Protein AF-A0A6A6I3Q8-F1 (afdb_monomer)

Secondary structure (DSSP, 8-state):
--TTS-------------HHHHGGG--HHHHHHHHHHHHHHHHHHHHSPPSS--BS-TTS--EEE-SSSS-EEE--BSSHHHHIIIIISSSSTTS-HHHHHHTT-

Foldseek 3Di:
DPPVPDDDDDDDDDDDDDCVVCVVVDDPVRVVVVVVVVVVVVVVVVPDDDDPLWAADPVLAWHWDDPDPDIDTDDRDNDPVCCCLPPVQCVPVPRDPVVSVVVVD

Sequence (105 aa):
MGPDGEVFIRMDFVQGEILASVWPSMTAEEKDSICRQLREILTKMRSVPWETGLIGSCSGGPARDCRQYTDYSDGPYKDEATFNSLFYFDLVKTTPVPLCTALFN

Structure (mmCIF, N/CA/C/O backbone):
data_AF-A0A6A6I3Q8-F1
#
_entry.id   AF-A0A6A6I3Q8-F1
#
loop_
_atom_site.group_PDB
_atom_site.id
_atom_site.type_symbol
_atom_site.label_atom_id
_atom_site.label_alt_id
_atom_site.label_comp_id
_atom_site.label_asym_id
_atom_site.label_entity_id
_atom_site.label_seq_id
_atom_site.pdbx_PDB_ins_code
_atom_site.Cartn_x
_atom_site.Cartn_y
_atom_site.Cartn_z
_atom_site.occupancy
_atom_site.B_iso_or_equiv
_atom_site.auth_seq_id
_atom_site.auth_comp_id
_atom_site.auth_asym_id
_atom_site.auth_atom_id
_atom_site.pdbx_PDB_model_num
ATOM 1 N N . MET A 1 1 ? -3.738 -24.088 -10.390 1.00 52.59 1 MET A N 1
ATOM 2 C CA . MET A 1 1 ? -4.690 -23.926 -11.504 1.00 52.59 1 MET A CA 1
ATOM 3 C C . MET A 1 1 ? -5.930 -24.704 -11.117 1.00 52.59 1 MET A C 1
ATOM 5 O O . MET A 1 1 ? -5.781 -25.874 -10.772 1.00 52.59 1 MET A O 1
ATOM 9 N N . GLY A 1 2 ? -7.091 -24.054 -11.022 1.00 59.78 2 GLY A N 1
ATOM 10 C CA . GLY A 1 2 ? -8.344 -24.771 -10.789 1.00 59.78 2 GLY A CA 1
ATOM 11 C C . GLY A 1 2 ? -8.675 -25.712 -11.954 1.00 59.78 2 GLY A C 1
ATOM 12 O O . GLY A 1 2 ? -8.060 -25.584 -13.016 1.00 59.78 2 GLY A O 1
ATOM 13 N N . PRO A 1 3 ? -9.628 -26.641 -11.774 1.00 68.31 3 PRO A N 1
ATOM 14 C CA . PRO A 1 3 ? -10.068 -27.554 -12.833 1.00 68.31 3 PRO A CA 1
ATOM 15 C C . PRO A 1 3 ? -10.494 -26.835 -14.129 1.00 68.31 3 PRO A C 1
ATOM 17 O O . PRO A 1 3 ? -10.337 -27.412 -15.199 1.00 68.31 3 PRO A O 1
ATOM 20 N N . ASP A 1 4 ? -10.897 -25.562 -14.046 1.00 76.69 4 ASP A N 1
ATOM 21 C CA . ASP A 1 4 ? -11.368 -24.752 -15.181 1.00 76.69 4 ASP A CA 1
ATOM 22 C C . ASP A 1 4 ? -10.372 -23.667 -15.647 1.00 76.69 4 ASP A C 1
ATOM 24 O O . ASP A 1 4 ? -10.726 -22.751 -16.384 1.00 76.69 4 ASP A O 1
ATOM 28 N N . GLY A 1 5 ? -9.108 -23.725 -15.211 1.00 83.50 5 GLY A N 1
ATOM 29 C CA . GLY A 1 5 ? -8.101 -22.714 -15.572 1.00 83.50 5 GLY A CA 1
ATOM 30 C C . GLY A 1 5 ? -8.144 -21.431 -14.732 1.00 83.50 5 GLY A C 1
ATOM 31 O O . GLY A 1 5 ? -7.340 -20.527 -14.951 1.00 83.50 5 GLY A O 1
ATOM 32 N N . GLU A 1 6 ? -9.025 -21.358 -13.734 1.00 82.88 6 GLU A N 1
ATOM 33 C CA . GLU A 1 6 ? -9.158 -20.197 -12.853 1.00 82.88 6 GLU A CA 1
ATOM 34 C C . GLU A 1 6 ? -7.986 -20.062 -11.862 1.00 82.88 6 GLU A C 1
ATOM 36 O O . GLU A 1 6 ? -7.430 -21.049 -11.349 1.00 82.88 6 GLU A O 1
ATOM 41 N N . VAL A 1 7 ? -7.621 -18.807 -11.580 1.00 84.31 7 VAL A N 1
ATOM 42 C CA . VAL A 1 7 ? -6.632 -18.415 -10.569 1.00 84.31 7 VAL A CA 1
ATOM 43 C C . VAL A 1 7 ? -7.388 -17.892 -9.353 1.00 84.31 7 VAL A C 1
ATOM 45 O O . VAL A 1 7 ? -8.074 -16.879 -9.435 1.00 84.31 7 VAL A O 1
ATOM 48 N N . PHE A 1 8 ? -7.252 -18.572 -8.219 1.00 86.94 8 PHE A N 1
ATOM 49 C CA . PHE A 1 8 ? -7.876 -18.179 -6.959 1.00 86.94 8 PHE A CA 1
ATOM 50 C C . PHE A 1 8 ? -6.837 -18.131 -5.841 1.00 86.94 8 PHE A C 1
ATOM 52 O O . PHE A 1 8 ? -5.858 -18.880 -5.844 1.00 86.94 8 PHE A O 1
ATOM 59 N N . ILE A 1 9 ? -7.082 -17.268 -4.858 1.00 89.00 9 ILE A N 1
ATOM 60 C CA . ILE A 1 9 ? -6.341 -17.237 -3.600 1.00 89.00 9 ILE A CA 1
ATOM 61 C C . ILE A 1 9 ? -7.278 -17.787 -2.527 1.00 89.00 9 ILE A C 1
ATOM 63 O O . ILE A 1 9 ? -8.343 -17.225 -2.280 1.00 89.00 9 ILE A O 1
ATOM 67 N N . ARG A 1 10 ? -6.898 -18.905 -1.903 1.00 93.31 10 ARG A N 1
ATOM 68 C CA . ARG A 1 10 ? -7.623 -19.488 -0.769 1.00 93.31 10 ARG A CA 1
ATOM 69 C C . ARG A 1 10 ? -6.892 -19.127 0.514 1.00 93.31 10 ARG A C 1
ATOM 71 O O . ARG A 1 10 ? -5.701 -19.394 0.632 1.00 93.31 10 ARG A O 1
ATOM 78 N N . MET A 1 11 ? -7.612 -18.544 1.462 1.00 94.56 11 MET A N 1
ATOM 79 C CA . MET A 1 11 ? -7.082 -18.141 2.762 1.00 94.56 11 MET A CA 1
ATOM 80 C C . MET A 1 11 ? -8.103 -18.496 3.837 1.00 94.56 11 MET A C 1
ATOM 82 O O . MET A 1 11 ? -9.303 -18.549 3.554 1.00 94.56 11 MET A O 1
ATOM 86 N N . ASP A 1 12 ? -7.631 -18.733 5.055 1.00 97.06 12 ASP A N 1
ATOM 87 C CA . ASP A 1 12 ? -8.520 -18.895 6.199 1.00 97.06 12 ASP A CA 1
ATOM 88 C C . ASP A 1 12 ? -9.156 -17.553 6.569 1.00 97.06 12 ASP A C 1
ATOM 90 O O . ASP A 1 12 ? -8.549 -16.487 6.426 1.00 97.06 12 ASP A O 1
ATOM 94 N N . PHE A 1 13 ? -10.397 -17.605 7.048 1.00 94.62 13 PHE A N 1
ATOM 95 C CA . PHE A 1 13 ? -11.098 -16.408 7.486 1.00 94.62 13 PHE A CA 1
ATOM 96 C C . PHE A 1 13 ? -10.497 -15.885 8.794 1.00 94.62 13 PHE A C 1
ATOM 98 O O . PHE A 1 13 ? -10.518 -16.572 9.818 1.00 94.62 13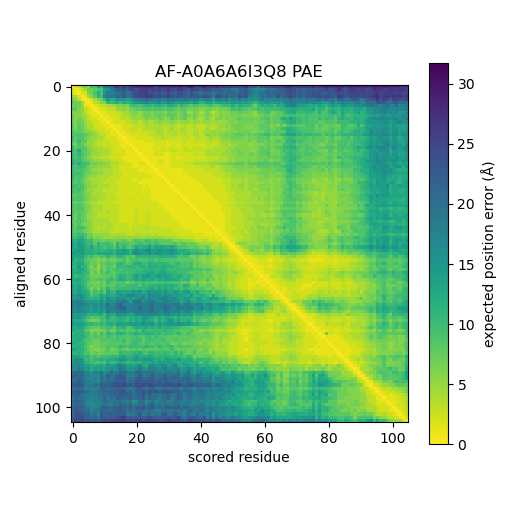 PHE A O 1
ATOM 105 N N . VAL A 1 14 ? -9.996 -14.650 8.769 1.00 94.69 14 VAL A N 1
ATOM 106 C CA . VAL A 1 14 ? -9.504 -13.959 9.965 1.00 94.69 14 VAL A CA 1
ATOM 107 C C . VAL A 1 14 ? -10.672 -13.229 10.621 1.00 94.69 14 VAL A C 1
ATOM 109 O O . VAL A 1 14 ? -11.214 -12.280 10.060 1.00 94.69 14 VAL A O 1
ATOM 112 N N . GLN A 1 15 ? -11.063 -13.687 11.810 1.00 96.88 15 GLN A N 1
ATOM 113 C CA . GLN A 1 15 ? -12.131 -13.074 12.604 1.00 96.88 15 GLN A CA 1
ATOM 114 C C . GLN A 1 15 ? -11.738 -11.667 13.070 1.00 96.88 15 GLN A C 1
ATOM 116 O O . GLN A 1 15 ? -10.628 -11.464 13.563 1.00 96.88 15 GLN A O 1
ATOM 121 N N . GLY A 1 16 ? -12.664 -10.712 12.968 1.00 94.62 16 GLY A N 1
ATOM 122 C CA . GLY A 1 16 ? -12.468 -9.348 13.452 1.00 94.62 16 GLY A CA 1
ATOM 123 C C . GLY A 1 16 ? -13.453 -8.348 12.854 1.00 94.62 16 GLY A C 1
ATOM 124 O O . GLY A 1 16 ? -14.256 -8.682 11.983 1.00 94.62 16 GLY A O 1
ATOM 125 N N . GLU A 1 17 ? -13.368 -7.108 13.326 1.00 95.62 17 GLU A N 1
ATOM 126 C CA . GLU A 1 17 ? -14.115 -5.973 12.785 1.00 95.62 17 GLU A CA 1
ATOM 127 C C . GLU A 1 17 ? -13.229 -5.141 11.855 1.00 95.62 17 GLU A C 1
ATOM 129 O O . GLU A 1 17 ? -12.014 -5.029 12.041 1.00 95.62 17 GLU A O 1
ATOM 134 N N . ILE A 1 18 ? -13.840 -4.539 10.836 1.00 95.56 18 ILE A N 1
ATOM 135 C CA . ILE A 1 18 ? -13.121 -3.681 9.895 1.00 95.56 18 ILE A CA 1
ATOM 136 C C . ILE A 1 18 ? -12.688 -2.417 10.637 1.00 95.56 18 ILE A C 1
ATOM 138 O O . ILE A 1 18 ? -13.516 -1.717 11.209 1.00 95.56 18 ILE A O 1
ATOM 142 N N . LEU A 1 19 ? -11.403 -2.062 10.573 1.00 96.31 19 LEU A N 1
ATOM 143 C CA . LEU A 1 19 ? -10.889 -0.901 11.307 1.00 96.31 19 LEU A CA 1
ATOM 144 C C . LEU A 1 19 ? -11.689 0.381 11.019 1.00 96.31 19 LEU A C 1
ATOM 146 O O . LEU A 1 19 ? -11.988 1.133 11.936 1.00 96.31 19 LEU A O 1
ATOM 150 N N . ALA A 1 20 ? -12.102 0.598 9.767 1.00 96.75 20 ALA A N 1
ATOM 151 C CA . ALA A 1 20 ? -12.899 1.759 9.374 1.00 96.75 20 ALA A CA 1
ATOM 152 C C . ALA A 1 20 ? -14.267 1.853 10.079 1.00 96.75 20 ALA A C 1
ATOM 154 O O . ALA A 1 20 ? -14.747 2.967 10.284 1.00 96.75 20 ALA A O 1
ATOM 155 N N . SER A 1 21 ? -14.892 0.729 10.460 1.00 96.94 21 SER A N 1
ATOM 156 C CA . SER A 1 21 ? -16.181 0.753 11.164 1.00 96.94 21 SER A CA 1
ATOM 157 C C . SER A 1 21 ? -16.028 1.120 12.638 1.00 96.94 21 SER A C 1
ATOM 159 O O . SER A 1 21 ? -16.875 1.827 13.174 1.00 96.94 21 SER A O 1
ATOM 161 N N . VAL A 1 22 ? -14.941 0.685 13.279 1.00 96.62 22 VAL A N 1
ATOM 162 C CA . VAL A 1 22 ? -14.696 0.901 14.717 1.00 96.62 22 VAL A CA 1
ATOM 163 C C . VAL A 1 22 ? -13.857 2.150 1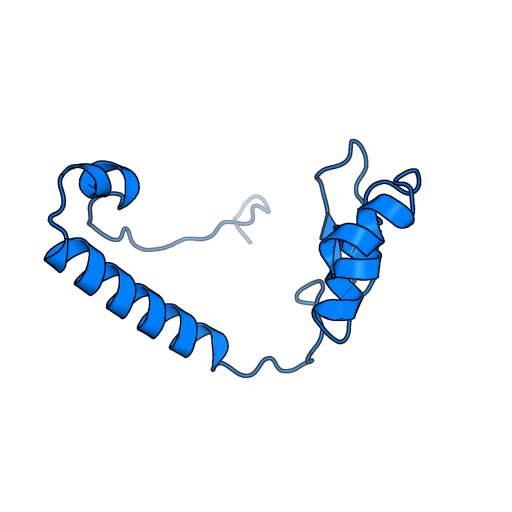5.017 1.00 96.62 22 VAL A C 1
ATOM 165 O O . VAL A 1 22 ? -13.917 2.688 16.120 1.00 96.62 22 VAL A O 1
ATOM 168 N N . TRP A 1 23 ? -13.104 2.668 14.041 1.00 97.31 23 TRP A N 1
ATOM 169 C CA . TRP A 1 23 ? -12.236 3.841 14.205 1.00 97.31 23 TRP A CA 1
ATOM 170 C C . TRP A 1 23 ? -12.948 5.094 14.748 1.00 97.31 23 TRP A C 1
ATOM 172 O O . TRP A 1 23 ? -12.371 5.771 15.604 1.00 97.31 23 TRP A O 1
ATOM 182 N N . PRO A 1 24 ? -14.180 5.450 14.316 1.00 98.00 24 PRO A N 1
ATOM 183 C CA . PRO A 1 24 ? -14.860 6.640 14.829 1.00 98.00 24 PRO A CA 1
ATOM 184 C C . PRO A 1 24 ? -15.173 6.567 16.328 1.00 98.00 24 PRO A C 1
ATOM 186 O O . PRO A 1 24 ? -15.132 7.599 16.993 1.00 98.00 24 PRO A O 1
ATOM 189 N N . SER A 1 25 ? -15.446 5.370 16.857 1.00 97.38 25 SER A N 1
ATOM 190 C CA . SER A 1 25 ? -15.788 5.146 18.268 1.00 97.38 25 SER A CA 1
ATOM 191 C C . SER A 1 25 ? -14.582 4.930 19.185 1.00 97.38 25 SER A C 1
ATOM 193 O O . SER A 1 25 ? -14.752 4.947 20.399 1.00 97.38 25 SER A O 1
ATOM 195 N N . MET A 1 26 ? -13.383 4.732 18.630 1.00 97.69 26 MET A N 1
ATOM 196 C CA . MET A 1 26 ? -12.166 4.497 19.412 1.00 97.69 26 MET A CA 1
ATOM 197 C C . MET A 1 26 ? -11.667 5.757 20.128 1.00 97.69 26 MET A C 1
ATOM 199 O O . MET A 1 26 ? -11.694 6.865 19.565 1.00 97.69 26 MET A O 1
ATOM 203 N N . THR A 1 27 ? -11.122 5.568 21.331 1.00 98.44 27 THR A N 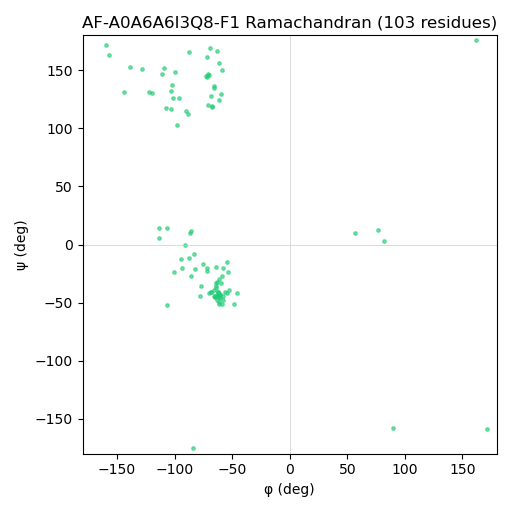1
ATOM 204 C CA . THR A 1 27 ? -10.436 6.625 22.086 1.00 98.44 27 THR A CA 1
ATOM 205 C C . THR A 1 27 ? -9.113 7.019 21.424 1.00 98.44 27 THR A C 1
ATOM 207 O O . THR A 1 27 ? -8.631 6.373 20.488 1.00 98.44 27 THR A O 1
ATOM 210 N N . ALA A 1 28 ? -8.510 8.113 21.892 1.00 98.19 28 ALA A N 1
ATOM 211 C CA . ALA A 1 28 ? -7.200 8.538 21.406 1.00 98.19 28 ALA A CA 1
ATOM 212 C C . ALA A 1 28 ? -6.120 7.485 21.710 1.00 98.19 28 ALA A C 1
ATOM 214 O O . ALA A 1 28 ? -5.320 7.151 20.842 1.00 98.19 28 ALA A O 1
ATOM 215 N N . GLU A 1 29 ? -6.153 6.898 22.905 1.00 98.38 29 GLU A N 1
ATOM 216 C CA . GLU A 1 29 ? -5.198 5.887 23.362 1.00 98.38 29 GLU A CA 1
ATOM 217 C C . GLU A 1 29 ? -5.312 4.590 22.548 1.00 98.38 29 GLU A C 1
ATOM 219 O O . GLU A 1 29 ? -4.304 3.972 22.195 1.00 98.38 29 GLU A O 1
ATOM 224 N N . GLU A 1 30 ? -6.537 4.183 22.206 1.00 98.00 30 GLU A N 1
ATOM 225 C CA . GLU A 1 30 ? -6.784 3.029 21.338 1.00 98.00 30 GLU A CA 1
ATOM 226 C C . GLU A 1 30 ? -6.249 3.273 19.925 1.00 98.00 30 GLU A C 1
ATOM 228 O O . GLU A 1 30 ? -5.552 2.420 19.369 1.00 98.00 30 GLU A O 1
ATOM 233 N N . LYS A 1 31 ? -6.502 4.462 19.363 1.00 98.31 31 LYS A N 1
ATOM 234 C CA . LYS A 1 31 ? -5.966 4.862 18.053 1.00 98.31 31 LYS A CA 1
ATOM 235 C C . LYS A 1 31 ? -4.443 4.877 18.051 1.00 98.31 31 LYS A C 1
ATOM 237 O O . LYS A 1 31 ? -3.841 4.336 17.125 1.00 98.31 31 LYS A O 1
ATOM 242 N N . ASP A 1 32 ? -3.816 5.414 19.093 1.00 98.44 32 ASP A N 1
ATOM 243 C CA . ASP A 1 32 ? -2.358 5.420 19.238 1.00 98.44 32 ASP A CA 1
ATOM 244 C C . ASP A 1 32 ? -1.787 3.999 19.311 1.00 98.44 32 ASP A C 1
ATOM 246 O O . ASP A 1 32 ? -0.783 3.685 18.660 1.00 98.44 32 ASP A O 1
ATOM 250 N N . SER A 1 33 ? -2.457 3.101 20.038 1.00 98.19 33 SER A N 1
ATOM 251 C CA . SER A 1 33 ? -2.089 1.684 20.089 1.00 98.19 33 SER A CA 1
ATOM 252 C C . SER A 1 33 ? -2.167 1.020 18.710 1.00 98.19 33 SER A C 1
ATOM 254 O O . SER A 1 33 ? -1.227 0.324 18.310 1.00 98.19 33 SER A O 1
ATOM 256 N N . ILE A 1 34 ? -3.239 1.262 17.947 1.00 97.50 34 ILE A N 1
ATOM 257 C CA . ILE A 1 34 ? -3.383 0.751 16.576 1.00 97.50 34 ILE A CA 1
ATOM 258 C C . ILE A 1 34 ? -2.303 1.333 15.659 1.00 97.50 34 ILE A C 1
ATOM 260 O O . ILE A 1 34 ? -1.660 0.585 14.923 1.00 97.50 34 ILE A O 1
ATOM 264 N N . CYS A 1 35 ? -2.034 2.637 15.734 1.00 98.06 35 CYS A N 1
ATOM 265 C CA . CYS A 1 35 ? -0.969 3.285 14.969 1.00 98.06 35 CYS A CA 1
ATOM 266 C C . CYS A 1 35 ? 0.400 2.638 15.229 1.00 98.06 35 CYS A C 1
ATOM 268 O O . CYS A 1 35 ? 1.171 2.415 14.290 1.00 98.06 35 CYS A O 1
ATOM 270 N N . ARG A 1 36 ? 0.702 2.286 16.486 1.00 98.44 36 ARG A N 1
ATOM 271 C CA . ARG A 1 36 ? 1.934 1.565 16.837 1.00 98.44 36 ARG A CA 1
ATOM 272 C C . ARG A 1 36 ? 1.971 0.166 16.219 1.00 98.44 36 ARG A C 1
ATOM 274 O O . ARG A 1 36 ? 2.985 -0.198 15.628 1.00 98.44 36 ARG A O 1
ATOM 281 N N . GLN A 1 37 ? 0.879 -0.590 16.296 1.00 98.00 37 GLN A N 1
ATOM 282 C CA . GLN A 1 37 ? 0.795 -1.929 15.698 1.00 98.00 37 GLN A CA 1
ATOM 283 C C . GLN A 1 37 ? 0.954 -1.888 14.173 1.00 98.00 37 GLN A C 1
ATOM 285 O O . GLN A 1 37 ? 1.733 -2.655 13.609 1.00 98.00 37 GLN A O 1
ATOM 290 N N . LEU A 1 38 ? 0.284 -0.948 13.500 1.00 97.69 38 LEU A N 1
ATOM 291 C CA . LEU A 1 38 ? 0.419 -0.743 12.056 1.00 97.69 38 LEU A CA 1
ATOM 292 C C . LEU A 1 38 ? 1.858 -0.397 11.675 1.00 97.69 38 LEU A C 1
ATOM 294 O O . LEU A 1 38 ? 2.391 -0.953 10.716 1.00 97.69 38 LEU A O 1
ATOM 298 N N . ARG A 1 39 ? 2.520 0.469 12.451 1.00 98.00 39 ARG A N 1
ATOM 299 C CA . ARG A 1 39 ? 3.942 0.772 12.256 1.00 98.00 39 ARG A CA 1
ATOM 300 C C . ARG A 1 39 ? 4.796 -0.488 12.357 1.00 98.00 39 ARG A C 1
ATOM 302 O O . ARG A 1 39 ? 5.640 -0.706 11.497 1.00 98.00 39 ARG A O 1
ATOM 309 N N . GLU A 1 40 ? 4.594 -1.308 13.383 1.00 98.31 40 GLU A N 1
ATOM 310 C CA . GLU A 1 40 ? 5.354 -2.548 13.568 1.00 98.31 40 GLU A CA 1
ATOM 311 C C . GLU A 1 40 ? 5.155 -3.526 12.401 1.00 98.31 40 GLU A C 1
ATOM 313 O O . GLU A 1 40 ? 6.132 -4.089 11.906 1.00 98.31 40 GLU A O 1
ATOM 318 N N . ILE A 1 41 ? 3.917 -3.693 11.926 1.00 97.25 41 ILE A N 1
ATOM 319 C CA . ILE A 1 41 ? 3.596 -4.537 10.767 1.00 97.25 41 ILE A CA 1
ATOM 320 C C . ILE A 1 41 ? 4.297 -4.012 9.513 1.00 97.25 41 ILE A C 1
ATOM 322 O O . ILE A 1 41 ? 5.010 -4.766 8.853 1.00 97.25 41 ILE A O 1
ATOM 326 N N . LEU A 1 42 ? 4.156 -2.720 9.208 1.00 96.81 42 LEU A N 1
ATOM 327 C CA . LEU A 1 42 ? 4.765 -2.112 8.024 1.00 96.81 42 LEU A CA 1
ATOM 328 C C . LEU A 1 42 ? 6.293 -2.180 8.064 1.00 96.81 42 LEU A C 1
ATOM 330 O O . LEU A 1 42 ? 6.913 -2.486 7.049 1.00 96.81 42 LEU A O 1
ATOM 334 N N . THR A 1 43 ? 6.9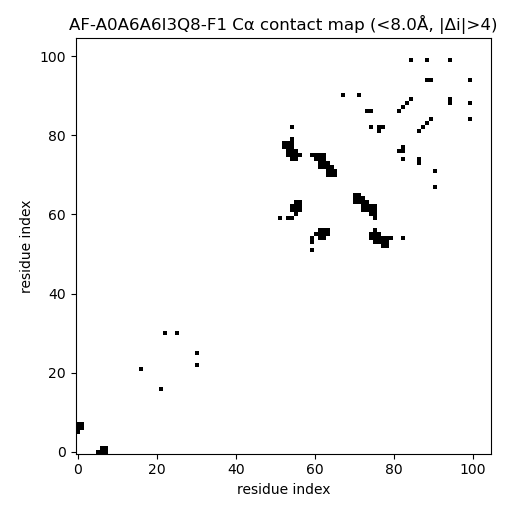07 -1.945 9.226 1.00 96.88 43 THR A N 1
ATOM 335 C CA . THR A 1 43 ? 8.358 -2.093 9.407 1.00 96.88 43 THR A CA 1
ATOM 336 C C . THR A 1 43 ? 8.800 -3.525 9.126 1.00 96.88 43 THR A C 1
ATOM 338 O O . THR A 1 43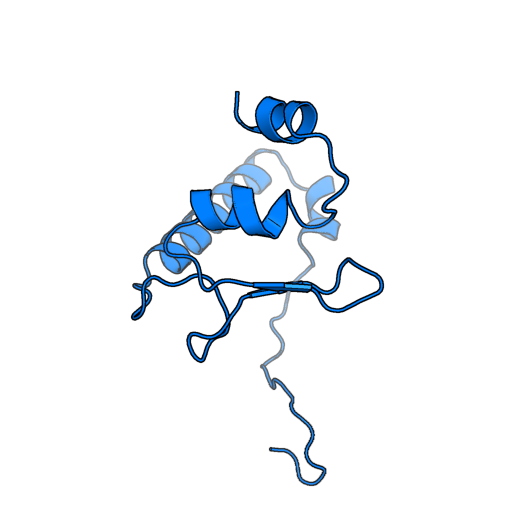 ? 9.759 -3.727 8.385 1.00 96.88 43 THR A O 1
ATOM 341 N N . LYS A 1 44 ? 8.087 -4.528 9.659 1.00 97.00 44 LYS A N 1
ATOM 342 C CA . LYS A 1 44 ? 8.392 -5.941 9.390 1.00 97.00 44 LYS A CA 1
ATOM 343 C C . LYS A 1 44 ? 8.249 -6.267 7.907 1.00 97.00 44 LYS A C 1
ATOM 345 O O . LYS A 1 44 ? 9.182 -6.809 7.326 1.00 97.00 44 LYS A O 1
ATOM 350 N N . MET A 1 45 ? 7.139 -5.884 7.277 1.00 94.19 45 MET A N 1
ATOM 351 C CA . MET A 1 45 ? 6.915 -6.122 5.847 1.00 94.19 45 MET A CA 1
ATOM 352 C C . MET A 1 45 ? 8.010 -5.492 4.977 1.00 94.19 45 MET A C 1
ATOM 354 O O . MET A 1 45 ? 8.532 -6.151 4.087 1.00 94.19 45 MET A O 1
ATOM 358 N N . ARG A 1 46 ? 8.405 -4.245 5.265 1.00 90.19 46 ARG A N 1
ATOM 359 C CA . ARG A 1 46 ? 9.453 -3.522 4.522 1.00 90.19 46 ARG A CA 1
ATOM 360 C C . ARG A 1 46 ? 10.866 -4.044 4.779 1.00 90.19 46 ARG A C 1
ATOM 362 O O . ARG A 1 46 ? 11.754 -3.778 3.981 1.00 90.19 46 ARG A O 1
ATOM 369 N N . SER A 1 47 ? 11.085 -4.752 5.886 1.00 92.19 47 SER A N 1
ATOM 370 C CA . SER A 1 47 ? 12.385 -5.357 6.200 1.00 92.19 47 SER A CA 1
ATOM 371 C C . SER A 1 47 ? 12.689 -6.607 5.374 1.00 92.19 47 SER A C 1
ATOM 373 O O . SER A 1 47 ? 13.843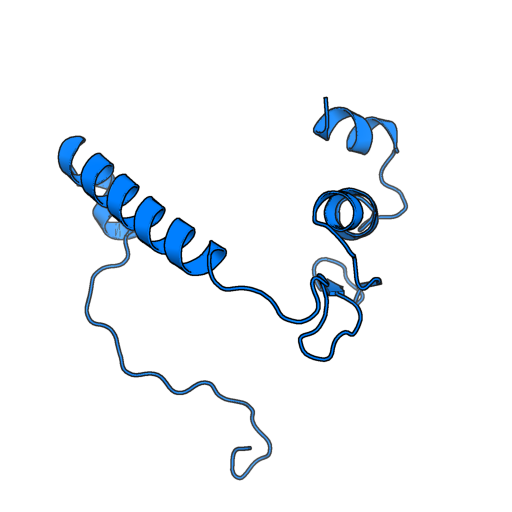 -7.028 5.324 1.00 92.19 47 SER A O 1
ATOM 375 N N . VAL A 1 48 ? 11.677 -7.206 4.736 1.00 90.12 48 VAL A N 1
ATOM 376 C CA . VAL A 1 48 ? 11.871 -8.389 3.896 1.00 90.12 48 VAL A CA 1
ATOM 377 C C . VAL A 1 48 ? 12.674 -7.982 2.656 1.00 90.12 48 VAL A C 1
ATOM 379 O O . VAL A 1 48 ? 12.211 -7.125 1.898 1.00 90.12 48 VAL A O 1
ATOM 382 N N . PRO A 1 49 ? 13.869 -8.561 2.432 1.00 82.88 49 PRO A N 1
ATOM 383 C CA . PRO A 1 49 ? 14.669 -8.236 1.266 1.00 82.88 49 PRO A CA 1
ATOM 384 C C . PRO A 1 49 ? 13.948 -8.711 0.008 1.00 82.88 49 PRO A C 1
ATOM 386 O O . PRO A 1 49 ? 13.446 -9.832 -0.060 1.00 82.88 49 PRO A O 1
ATOM 389 N N . TRP A 1 50 ? 13.922 -7.852 -0.999 1.00 80.44 50 TRP A N 1
ATOM 390 C CA . TRP A 1 50 ? 13.416 -8.197 -2.315 1.00 80.44 50 TRP A CA 1
ATOM 391 C C . TRP A 1 50 ? 14.595 -8.602 -3.211 1.00 80.44 50 TRP A C 1
ATOM 393 O O . TRP A 1 50 ? 15.548 -7.838 -3.364 1.00 80.44 50 TRP A O 1
ATOM 403 N N . GLU A 1 51 ? 14.532 -9.787 -3.824 1.00 79.38 51 GLU A N 1
ATOM 404 C CA . GLU A 1 51 ? 15.680 -10.404 -4.511 1.00 79.38 51 GLU A CA 1
ATOM 405 C C . GLU A 1 51 ? 16.186 -9.621 -5.732 1.00 79.38 51 GLU A C 1
ATOM 407 O O . GLU A 1 51 ? 17.393 -9.546 -5.949 1.00 79.38 51 GLU A O 1
ATOM 412 N N . THR A 1 52 ? 15.301 -9.012 -6.532 1.00 81.00 52 THR A N 1
ATOM 413 C CA . THR A 1 52 ? 15.712 -8.350 -7.791 1.00 81.00 52 THR A CA 1
ATOM 414 C C . THR A 1 52 ? 15.981 -6.847 -7.663 1.00 81.00 52 THR A C 1
ATOM 416 O O . THR A 1 52 ? 16.531 -6.242 -8.573 1.00 81.00 52 THR A O 1
ATOM 419 N N . GLY A 1 53 ? 15.590 -6.226 -6.553 1.00 83.00 53 GLY A N 1
ATOM 420 C CA . GLY A 1 53 ? 15.495 -4.775 -6.350 1.00 83.00 53 GLY A CA 1
ATOM 421 C C . GLY A 1 53 ? 14.608 -4.001 -7.339 1.00 83.00 53 GLY A C 1
ATOM 422 O O . GLY A 1 53 ? 14.685 -2.778 -7.357 1.00 83.00 53 GLY A O 1
ATOM 423 N N . LEU A 1 54 ? 13.816 -4.671 -8.184 1.00 89.88 54 LEU A N 1
ATOM 424 C CA . LEU A 1 54 ? 13.063 -4.027 -9.264 1.00 89.88 54 LEU A CA 1
ATOM 425 C C . LEU A 1 54 ? 11.581 -3.846 -8.926 1.00 89.88 54 LEU A C 1
ATOM 427 O O . LEU A 1 54 ? 10.923 -4.774 -8.460 1.00 89.88 54 LEU A O 1
ATOM 431 N N . ILE A 1 55 ? 11.040 -2.677 -9.258 1.00 91.12 55 ILE A N 1
ATOM 432 C CA . ILE A 1 55 ? 9.606 -2.381 -9.220 1.00 91.12 55 ILE A CA 1
ATOM 433 C C . ILE A 1 55 ? 9.008 -2.737 -10.585 1.00 91.12 55 ILE A C 1
ATOM 435 O O . ILE A 1 55 ? 9.347 -2.124 -11.600 1.00 91.12 55 ILE A O 1
ATOM 439 N N . GLY A 1 56 ? 8.126 -3.736 -10.613 1.00 90.19 56 GLY A N 1
ATOM 440 C CA . GLY A 1 56 ? 7.509 -4.255 -11.832 1.00 90.19 56 GLY A CA 1
ATOM 441 C C . GLY A 1 56 ? 6.713 -5.537 -11.579 1.00 90.19 56 GLY A C 1
ATOM 442 O O . GLY A 1 56 ? 6.310 -5.820 -10.451 1.00 90.19 56 GLY A O 1
ATOM 443 N N . SER A 1 57 ? 6.486 -6.324 -12.628 1.00 89.25 57 SER A N 1
ATOM 444 C CA . SER A 1 57 ? 5.891 -7.663 -12.520 1.00 89.25 57 SER A CA 1
ATOM 445 C C . SER A 1 57 ? 6.733 -8.582 -11.622 1.00 89.25 57 SER A C 1
ATOM 447 O O . SER A 1 57 ? 7.962 -8.508 -11.620 1.00 89.25 57 SER A O 1
ATOM 449 N N . CYS A 1 58 ? 6.088 -9.538 -10.942 1.00 83.25 58 CYS A N 1
ATOM 450 C CA . CYS A 1 58 ? 6.761 -10.582 -10.156 1.00 83.25 58 CYS A CA 1
ATOM 451 C C . CYS A 1 58 ? 7.738 -11.439 -10.982 1.00 83.25 58 CYS A C 1
ATOM 453 O O . CYS A 1 58 ? 8.629 -12.061 -10.418 1.00 83.25 58 CYS A O 1
ATOM 455 N N . SER A 1 59 ? 7.597 -11.466 -12.312 1.00 85.19 59 SER A N 1
ATOM 456 C CA . SER A 1 59 ? 8.537 -12.124 -13.229 1.00 85.19 59 SER A CA 1
ATOM 457 C C . SER A 1 59 ? 9.709 -11.227 -13.661 1.00 85.19 59 SER A C 1
ATOM 459 O O . SER A 1 59 ? 10.407 -11.562 -14.615 1.00 85.19 59 SER A O 1
ATOM 461 N N . GLY A 1 60 ? 9.885 -10.056 -13.038 1.00 85.88 60 GLY A N 1
ATOM 462 C CA . GLY A 1 60 ? 10.872 -9.043 -13.435 1.00 85.88 60 GLY A CA 1
ATOM 463 C C . GLY A 1 60 ? 10.481 -8.227 -14.674 1.00 85.88 60 GLY A C 1
ATOM 464 O O . GLY A 1 60 ? 11.325 -7.549 -15.250 1.00 85.88 60 GLY A O 1
ATOM 465 N N . GLY A 1 61 ? 9.222 -8.318 -15.111 1.00 89.81 61 GLY A N 1
ATOM 466 C CA . GLY A 1 61 ? 8.685 -7.562 -16.248 1.00 89.81 61 GLY A CA 1
ATOM 467 C C . GLY A 1 61 ? 8.221 -6.142 -15.883 1.00 89.81 61 GLY A C 1
ATOM 468 O O . GLY A 1 61 ? 8.364 -5.726 -14.732 1.00 89.81 61 GLY A O 1
ATOM 469 N N . PRO A 1 62 ? 7.628 -5.404 -16.836 1.00 92.19 62 PRO A N 1
ATOM 470 C CA . PRO A 1 62 ? 7.151 -4.041 -16.611 1.00 92.19 62 PRO A CA 1
ATOM 471 C C . PRO A 1 62 ? 6.064 -3.974 -15.530 1.00 92.19 62 PRO A C 1
ATOM 473 O O . PRO A 1 62 ? 5.362 -4.955 -15.259 1.00 92.19 62 PRO A O 1
ATOM 476 N N . ALA A 1 63 ? 5.918 -2.801 -14.918 1.00 90.56 63 ALA A N 1
ATOM 477 C CA . ALA A 1 63 ? 4.746 -2.472 -14.122 1.00 90.56 63 ALA A CA 1
ATOM 478 C C . ALA A 1 63 ? 3.538 -2.303 -15.055 1.00 90.56 63 ALA A C 1
ATOM 480 O O . ALA A 1 63 ? 3.687 -1.832 -16.181 1.00 90.56 63 ALA A O 1
ATOM 481 N N . ARG A 1 64 ? 2.342 -2.685 -14.595 1.00 88.94 64 ARG A N 1
ATOM 482 C CA . ARG A 1 64 ? 1.088 -2.548 -15.350 1.00 88.94 64 ARG A CA 1
ATOM 483 C C . ARG A 1 64 ? 0.121 -1.657 -14.584 1.00 88.94 64 ARG A C 1
ATOM 485 O O . ARG A 1 64 ? -0.130 -1.890 -13.405 1.00 88.94 64 ARG A O 1
ATOM 492 N N . ASP A 1 65 ? -0.438 -0.673 -15.273 1.00 85.94 65 ASP A N 1
ATOM 493 C CA . ASP A 1 65 ? -1.420 0.268 -14.754 1.00 85.94 65 ASP A CA 1
ATOM 494 C C . ASP A 1 65 ? -2.694 0.200 -15.602 1.00 85.94 65 ASP A C 1
ATOM 496 O O . ASP A 1 65 ? -2.645 0.224 -16.831 1.00 85.94 65 ASP A O 1
ATOM 500 N N . CYS A 1 66 ? -3.837 0.080 -14.930 1.00 84.75 66 CYS A N 1
ATOM 501 C CA . CYS A 1 66 ? -5.158 -0.068 -15.545 1.00 84.75 66 CYS A CA 1
ATOM 502 C C . CYS A 1 66 ? -6.061 1.152 -15.278 1.00 84.75 66 CYS A C 1
ATOM 504 O O . CYS A 1 66 ? -7.276 1.063 -15.431 1.00 84.75 66 CYS A O 1
ATOM 506 N N . ARG A 1 67 ? -5.502 2.281 -14.813 1.00 81.00 67 ARG A N 1
ATOM 507 C CA . ARG A 1 67 ? -6.258 3.517 -14.538 1.00 81.00 67 ARG A CA 1
ATOM 508 C C . ARG A 1 67 ? -6.714 4.231 -15.814 1.00 81.00 67 ARG A C 1
ATOM 510 O O . ARG A 1 67 ? -7.655 5.020 -15.758 1.00 81.00 67 ARG A O 1
ATOM 517 N N . GLN A 1 68 ? -6.050 3.994 -16.946 1.00 74.62 68 GLN A N 1
ATOM 518 C CA . GLN A 1 68 ? -6.463 4.516 -18.250 1.00 74.62 68 GLN A CA 1
ATOM 519 C C . GLN A 1 68 ? -7.463 3.595 -18.948 1.00 74.62 68 GLN A C 1
ATOM 521 O O . GLN A 1 68 ? -7.617 2.433 -18.592 1.00 74.62 68 GLN A O 1
ATOM 526 N N . TYR A 1 69 ? -8.123 4.120 -19.987 1.00 75.44 69 TYR A N 1
ATOM 527 C CA . TYR A 1 69 ? -8.978 3.311 -20.864 1.00 75.44 69 TYR A CA 1
ATOM 528 C C . TYR A 1 69 ? -8.201 2.168 -21.544 1.00 75.44 69 TYR A C 1
ATOM 530 O O . TYR A 1 69 ? -8.775 1.139 -21.886 1.00 75.44 69 TYR A O 1
ATOM 538 N N . THR A 1 70 ? -6.894 2.352 -21.732 1.00 76.44 70 THR A N 1
ATOM 539 C CA . THR A 1 70 ? -5.965 1.338 -22.232 1.00 76.44 70 THR A CA 1
ATOM 540 C C . THR A 1 70 ? -5.029 0.877 -21.126 1.00 76.44 70 THR A C 1
ATOM 542 O O . THR A 1 70 ? -4.667 1.665 -20.254 1.00 76.44 70 THR A O 1
ATOM 545 N N . ASP A 1 71 ? -4.561 -0.364 -21.218 1.00 81.00 71 ASP A N 1
ATOM 546 C CA . ASP A 1 71 ? -3.463 -0.837 -20.380 1.00 81.00 71 ASP A CA 1
ATOM 547 C C . ASP A 1 71 ? -2.198 -0.018 -20.660 1.00 81.00 71 ASP A C 1
ATOM 549 O O . ASP A 1 71 ? -1.733 0.058 -21.800 1.00 81.00 71 ASP A O 1
ATOM 553 N N . TYR A 1 72 ? -1.627 0.572 -19.611 1.00 83.56 72 TYR A N 1
ATOM 554 C CA . TYR A 1 72 ? -0.310 1.193 -19.659 1.00 83.56 72 TYR A CA 1
ATOM 555 C C . TYR A 1 72 ? 0.700 0.258 -18.996 1.00 83.56 72 TYR A C 1
ATOM 557 O O . TYR A 1 72 ? 0.446 -0.305 -17.930 1.00 83.56 72 TYR A O 1
ATOM 565 N N . SER A 1 73 ? 1.834 0.013 -19.646 1.00 88.88 73 SER A N 1
ATOM 566 C CA . SER A 1 73 ? 2.898 -0.824 -19.089 1.00 88.88 73 SER A CA 1
ATOM 567 C C . SER A 1 73 ? 4.261 -0.287 -19.484 1.00 88.88 73 SER A C 1
ATOM 569 O O . SER A 1 73 ? 4.485 -0.006 -20.659 1.00 88.88 73 SER A O 1
ATOM 571 N N . ASP A 1 74 ? 5.152 -0.155 -18.506 1.00 88.81 74 ASP A N 1
ATOM 572 C CA . ASP A 1 74 ? 6.512 0.359 -18.677 1.00 88.81 74 ASP A CA 1
ATOM 573 C C . ASP A 1 74 ? 7.408 -0.085 -17.496 1.00 88.81 74 ASP A C 1
ATOM 575 O O . ASP A 1 74 ? 6.937 -0.708 -16.535 1.00 88.81 74 ASP A O 1
ATOM 579 N N . GLY A 1 75 ? 8.715 0.155 -17.585 1.00 90.50 75 GLY A N 1
ATOM 580 C CA . GLY A 1 75 ? 9.716 -0.341 -16.639 1.00 90.50 75 GLY A CA 1
ATOM 581 C C . GLY A 1 75 ? 10.285 -1.712 -17.037 1.00 90.50 75 GLY A C 1
ATOM 582 O O . GLY A 1 75 ? 10.229 -2.086 -18.211 1.00 90.50 75 GLY A O 1
ATOM 583 N N . PRO A 1 76 ? 10.848 -2.496 -16.095 1.00 92.69 76 PRO A N 1
ATOM 584 C CA . PRO A 1 76 ? 10.854 -2.312 -14.638 1.00 92.69 76 PRO A CA 1
ATOM 585 C C . PRO A 1 76 ? 11.751 -1.161 -14.157 1.00 92.69 76 PRO A C 1
ATOM 587 O O . PRO A 1 76 ? 12.665 -0.729 -14.857 1.00 92.69 76 PRO A O 1
ATOM 590 N N . TYR A 1 77 ? 11.525 -0.696 -12.929 1.00 92.25 77 TYR A N 1
ATOM 591 C CA . TYR A 1 77 ? 12.236 0.446 -12.342 1.00 92.25 77 TYR A CA 1
ATOM 592 C C . TYR A 1 77 ? 13.170 0.014 -11.214 1.00 92.25 77 TYR A C 1
ATOM 594 O O . TYR A 1 77 ? 12.873 -0.924 -10.481 1.00 92.25 77 TYR A O 1
ATOM 602 N N . LYS A 1 78 ? 14.304 0.707 -11.069 1.00 90.88 78 LYS A N 1
ATOM 603 C CA . LYS A 1 78 ? 15.331 0.395 -10.057 1.00 90.88 78 LYS A CA 1
ATOM 604 C C . LYS A 1 78 ? 15.032 0.969 -8.673 1.00 90.88 78 LYS A C 1
ATOM 606 O O . LYS A 1 78 ? 15.603 0.513 -7.690 1.00 90.88 78 LYS A O 1
ATOM 611 N N . ASP A 1 79 ? 14.186 1.988 -8.611 1.00 89.44 79 ASP A N 1
ATOM 612 C CA . ASP A 1 79 ? 13.865 2.712 -7.389 1.00 89.44 79 ASP A CA 1
ATOM 613 C C . ASP A 1 79 ? 12.500 3.400 -7.502 1.00 89.44 79 ASP A C 1
ATOM 615 O O . ASP A 1 79 ? 11.940 3.579 -8.590 1.00 89.44 79 ASP A O 1
ATOM 619 N N . GLU A 1 80 ? 11.962 3.776 -6.343 1.00 87.81 80 GLU A N 1
ATOM 620 C CA . GLU A 1 80 ? 10.660 4.430 -6.211 1.00 87.81 80 GLU A CA 1
ATOM 621 C C . GLU A 1 80 ? 10.629 5.811 -6.883 1.00 87.81 80 GLU A C 1
ATOM 623 O O . GLU A 1 80 ? 9.604 6.201 -7.439 1.00 87.81 80 GLU A O 1
ATOM 628 N N . ALA A 1 81 ? 11.745 6.545 -6.890 1.00 87.19 81 ALA A N 1
ATOM 629 C CA . ALA A 1 81 ? 11.806 7.875 -7.492 1.00 87.19 81 ALA A CA 1
ATOM 630 C C . ALA A 1 81 ? 11.610 7.813 -9.016 1.00 87.19 81 ALA A C 1
ATOM 632 O O . ALA A 1 81 ? 10.823 8.577 -9.586 1.00 87.19 81 ALA A O 1
ATOM 633 N N . THR A 1 82 ? 12.277 6.866 -9.675 1.00 88.38 82 THR A N 1
ATOM 634 C CA . THR A 1 82 ? 12.170 6.628 -11.117 1.00 88.38 82 THR A CA 1
ATOM 635 C C . THR A 1 82 ? 10.790 6.076 -11.474 1.00 88.38 82 THR A C 1
ATOM 637 O O . THR A 1 82 ? 10.185 6.533 -12.440 1.00 88.38 82 THR A O 1
ATOM 640 N N . PHE A 1 83 ? 10.247 5.159 -10.665 1.00 89.50 83 PHE A N 1
ATOM 641 C CA . PHE A 1 83 ? 8.871 4.680 -10.828 1.00 89.50 83 PHE A CA 1
ATOM 642 C C . PHE A 1 83 ? 7.855 5.831 -10.736 1.00 89.50 83 PHE A C 1
ATOM 644 O O . PHE A 1 83 ? 7.031 6.011 -11.629 1.00 89.50 83 PHE A O 1
ATOM 651 N N . ASN A 1 84 ? 7.926 6.661 -9.695 1.00 85.50 84 ASN A N 1
ATOM 652 C CA . ASN A 1 84 ? 6.964 7.744 -9.503 1.00 85.50 84 ASN A CA 1
ATOM 653 C C . ASN A 1 84 ? 7.037 8.773 -10.639 1.00 85.50 84 ASN A C 1
ATOM 655 O O . ASN A 1 84 ? 6.010 9.128 -11.216 1.00 85.50 84 ASN A O 1
ATOM 659 N N . SER A 1 85 ? 8.244 9.223 -10.989 1.00 81.94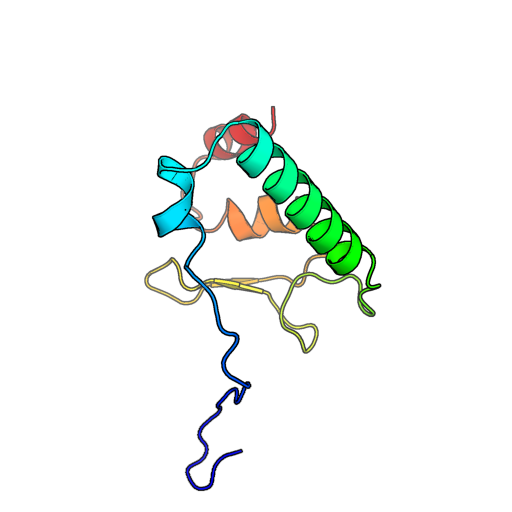 85 SER A N 1
ATOM 660 C CA . SER A 1 85 ? 8.443 10.255 -12.014 1.00 81.94 85 SER A CA 1
ATOM 661 C C . SER A 1 85 ? 8.096 9.795 -13.434 1.00 81.94 85 SER A C 1
ATOM 663 O O . SER A 1 85 ? 7.476 10.567 -14.162 1.00 81.94 85 SER A O 1
ATOM 665 N N . LEU A 1 86 ? 8.457 8.564 -13.822 1.00 79.88 86 LEU A N 1
ATOM 666 C CA . LEU A 1 86 ? 8.317 8.080 -15.205 1.00 79.88 86 LEU A CA 1
ATOM 667 C C . LEU A 1 86 ? 7.089 7.193 -15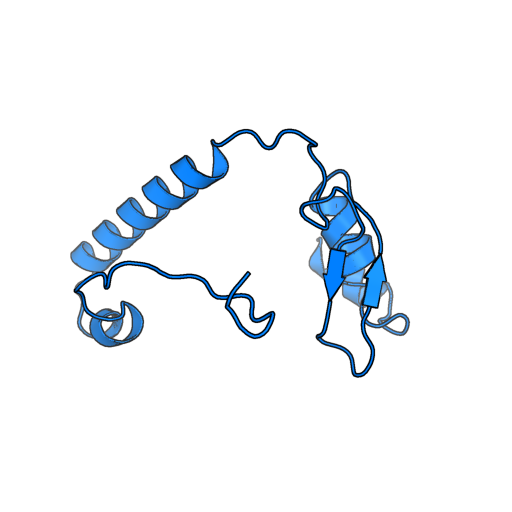.447 1.00 79.88 86 LEU A C 1
ATOM 669 O O . LEU A 1 86 ? 6.633 7.090 -16.579 1.00 79.88 86 LEU A O 1
ATOM 673 N N . PHE A 1 87 ? 6.54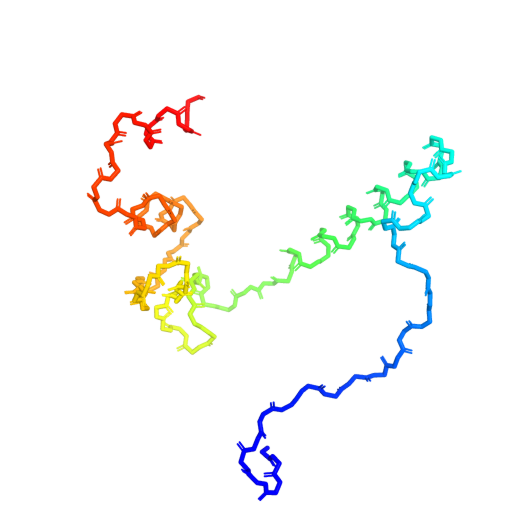1 6.546 -14.417 1.00 82.38 87 PHE A N 1
ATOM 674 C CA . PHE A 1 87 ? 5.373 5.669 -14.562 1.00 82.38 87 PHE A CA 1
ATOM 675 C C . PHE A 1 87 ? 4.107 6.304 -14.005 1.00 82.38 87 PHE A C 1
ATOM 677 O O . PHE A 1 87 ? 3.075 6.358 -14.671 1.00 82.38 87 PHE A O 1
ATOM 684 N N . TYR A 1 88 ? 4.173 6.776 -12.758 1.00 75.31 88 TYR A N 1
ATOM 685 C CA . TYR A 1 88 ? 2.977 7.197 -12.037 1.00 75.31 88 TYR A CA 1
ATOM 686 C C . TYR A 1 88 ? 2.481 8.575 -12.484 1.00 75.31 88 TYR A C 1
ATOM 688 O O . TYR A 1 88 ? 1.277 8.748 -12.690 1.00 75.31 88 TYR A O 1
ATOM 696 N N . PHE A 1 89 ? 3.394 9.540 -12.644 1.00 73.44 89 PHE A N 1
ATOM 697 C CA . PHE A 1 89 ? 3.061 10.903 -13.069 1.00 73.44 89 PHE A CA 1
ATOM 698 C C . PHE A 1 89 ? 2.976 11.075 -14.586 1.00 73.44 89 PHE A C 1
ATOM 700 O O . PHE A 1 89 ? 2.195 11.905 -15.045 1.00 73.44 89 PHE A O 1
ATOM 707 N N . ASP A 1 90 ? 3.697 10.262 -15.362 1.00 69.62 90 ASP A N 1
ATOM 708 C CA . ASP A 1 90 ? 3.594 10.265 -16.829 1.00 69.62 90 ASP A CA 1
ATOM 709 C C . ASP A 1 90 ? 2.463 9.364 -17.353 1.00 69.62 90 ASP A C 1
ATOM 711 O O . ASP A 1 90 ? 2.361 9.113 -18.553 1.00 69.62 90 ASP A O 1
ATOM 715 N N . LEU A 1 91 ? 1.576 8.887 -16.463 1.00 67.88 91 LEU A N 1
ATOM 716 C CA . LEU A 1 91 ? 0.427 8.069 -16.848 1.00 67.88 91 LEU A CA 1
ATOM 717 C C . LEU A 1 91 ? -0.311 8.740 -18.011 1.00 67.88 91 LEU A C 1
ATOM 719 O O . LEU A 1 91 ? -0.521 8.138 -19.059 1.00 67.88 91 LEU A O 1
ATOM 723 N N . VAL A 1 92 ? -0.647 10.020 -17.859 1.00 70.62 92 VAL A N 1
ATOM 724 C CA . VAL A 1 92 ? -1.211 10.840 -18.929 1.00 70.62 92 VAL A CA 1
ATOM 725 C C . VAL A 1 92 ? -0.077 11.659 -19.542 1.00 70.62 92 VAL A C 1
ATOM 727 O O . VAL A 1 92 ? 0.291 12.689 -18.984 1.00 70.62 92 VAL A O 1
ATOM 730 N N . LYS A 1 93 ? 0.420 11.253 -20.720 1.00 66.12 93 LYS A N 1
ATOM 731 C CA . LYS A 1 93 ? 1.502 11.942 -21.468 1.00 66.12 93 LYS A CA 1
ATOM 732 C C . LYS A 1 93 ? 1.246 13.424 -21.761 1.00 66.12 93 LYS A C 1
ATOM 734 O O . LYS A 1 93 ? 2.139 14.151 -22.183 1.00 66.12 93 LYS A O 1
ATOM 739 N N . THR A 1 94 ? 0.003 13.876 -21.608 1.00 67.12 94 THR A N 1
ATOM 740 C CA . THR A 1 94 ? -0.385 15.280 -21.770 1.00 67.12 94 THR A CA 1
ATOM 741 C C . THR A 1 94 ? -0.316 16.075 -20.468 1.00 67.12 94 THR A C 1
ATOM 743 O O . THR A 1 94 ? -0.655 17.256 -20.485 1.00 67.12 94 THR A O 1
ATOM 746 N N . THR A 1 95 ? 0.067 15.465 -19.341 1.00 70.94 95 THR A N 1
ATOM 747 C CA . THR A 1 95 ? 0.200 16.165 -18.058 1.00 70.94 95 THR A CA 1
ATOM 748 C C . THR A 1 95 ? 1.362 17.151 -18.155 1.00 70.94 95 THR A C 1
ATOM 750 O O . THR A 1 95 ? 2.496 16.737 -18.394 1.00 70.94 95 THR A O 1
ATOM 753 N N . PRO A 1 96 ? 1.121 18.464 -17.994 1.00 74.88 96 PRO A N 1
ATOM 754 C CA . PRO A 1 96 ? 2.186 19.451 -18.079 1.00 74.88 96 PRO A CA 1
ATOM 755 C C . PRO A 1 96 ? 3.280 19.198 -17.037 1.00 74.88 96 PRO A C 1
ATOM 757 O O . PRO A 1 96 ? 2.993 19.133 -15.841 1.00 74.88 96 PRO A O 1
ATOM 760 N N . VAL A 1 97 ? 4.540 19.163 -17.486 1.00 72.88 97 VAL A N 1
ATOM 761 C CA . VAL A 1 97 ? 5.733 18.997 -16.632 1.00 72.88 97 VAL A CA 1
ATOM 762 C C . VAL A 1 97 ? 5.710 19.887 -15.378 1.00 72.88 97 VAL A C 1
ATOM 764 O O . VAL A 1 97 ? 5.997 19.360 -14.306 1.00 72.88 97 VAL A O 1
ATOM 767 N N . PRO A 1 98 ? 5.298 21.175 -15.428 1.00 78.38 98 PRO A N 1
ATOM 768 C CA . PRO A 1 98 ? 5.251 22.014 -14.229 1.00 78.38 98 PRO A CA 1
ATOM 769 C C . PRO A 1 98 ? 4.339 21.485 -13.113 1.00 78.38 98 PRO A C 1
ATOM 771 O O . PRO A 1 98 ? 4.660 21.670 -11.942 1.00 78.38 98 PRO A O 1
ATOM 774 N N . LEU A 1 99 ? 3.227 20.817 -13.452 1.00 72.62 99 LEU A N 1
ATOM 775 C CA . LEU A 1 99 ? 2.336 20.211 -12.455 1.00 72.62 99 LEU A CA 1
ATOM 776 C C . LEU A 1 99 ? 2.997 19.003 -11.792 1.00 72.62 99 LEU A C 1
ATOM 778 O O . LEU A 1 99 ? 2.916 18.861 -10.577 1.00 72.62 99 LEU A O 1
ATOM 782 N N . CYS A 1 100 ? 3.689 18.171 -12.572 1.00 71.38 100 CYS A N 1
ATOM 783 C CA . CYS A 1 100 ? 4.435 17.033 -12.041 1.00 71.38 100 CYS A CA 1
ATOM 784 C C . CYS A 1 100 ? 5.591 17.502 -11.148 1.00 71.38 100 CYS A C 1
ATOM 786 O O . CYS A 1 100 ? 5.763 16.988 -10.050 1.00 71.38 100 CYS A O 1
ATOM 788 N N . THR A 1 101 ? 6.351 18.516 -11.576 1.00 73.12 101 THR A N 1
ATOM 789 C CA . THR A 1 101 ? 7.474 19.068 -10.802 1.00 73.12 101 THR A CA 1
ATOM 790 C C . THR A 1 101 ? 7.022 19.699 -9.483 1.00 73.12 101 THR A C 1
ATOM 792 O O . THR A 1 101 ? 7.720 19.567 -8.483 1.00 73.12 101 THR A O 1
ATOM 795 N N . ALA A 1 102 ? 5.848 20.339 -9.439 1.00 76.31 102 ALA A N 1
ATOM 796 C CA . ALA A 1 102 ? 5.323 20.951 -8.217 1.00 76.31 102 ALA A CA 1
ATOM 797 C C . ALA A 1 102 ? 5.010 19.945 -7.092 1.00 76.31 102 ALA A C 1
ATOM 799 O O . ALA A 1 102 ? 4.927 20.349 -5.938 1.00 76.31 102 ALA A O 1
ATOM 800 N N . LEU A 1 103 ? 4.849 18.655 -7.403 1.00 67.75 103 LEU A N 1
ATOM 801 C CA . LEU A 1 103 ? 4.551 17.606 -6.418 1.00 67.75 103 LEU A CA 1
ATOM 802 C C . LEU A 1 103 ? 5.798 17.072 -5.694 1.00 67.75 103 LEU A C 1
ATOM 804 O O . LEU A 1 103 ? 5.662 16.299 -4.748 1.00 67.75 103 LEU A O 1
ATOM 808 N N . PHE A 1 104 ? 6.995 17.470 -6.131 1.00 64.81 104 PHE A N 1
ATOM 809 C CA . PHE A 1 104 ? 8.275 17.007 -5.590 1.00 64.81 104 PHE A CA 1
ATOM 810 C C . PHE A 1 104 ? 9.087 18.105 -4.876 1.00 64.81 104 PHE A C 1
ATOM 812 O O . PHE A 1 104 ? 10.228 17.844 -4.492 1.00 64.81 104 PHE A O 1
ATOM 819 N N . ASN A 1 105 ? 8.518 19.306 -4.708 1.00 53.47 105 ASN A N 1
ATOM 820 C CA . ASN A 1 105 ? 9.137 20.456 -4.033 1.00 53.47 105 ASN A CA 1
ATOM 821 C C . ASN A 1 105 ? 8.593 20.667 -2.618 1.00 53.47 105 ASN A C 1
ATOM 823 O O . ASN A 1 105 ? 7.373 20.471 -2.422 1.00 53.47 105 ASN A O 1
#

Mean predicted aligned error: 8.86 Å

pLDDT: mean 86.24, std 10.92, range [52.59, 98.44]

InterPro domains:
  IPR051678 Aminoglycoside Phosphotransferase Enzymes [PTHR21310] (5-85)

Solvent-accessible surface area (backbone atoms only — not comparable to full-atom values): 6780 Å² total; per-residue (Å²): 118,46,100,85,71,48,86,80,88,88,78,82,88,80,87,81,77,61,62,82,77,52,54,84,79,49,52,71,69,56,48,51,52,49,54,51,51,52,49,53,52,50,52,55,62,69,64,56,83,65,91,81,58,60,51,42,35,97,86,70,37,39,32,78,44,72,89,51,101,54,82,45,71,51,70,52,24,79,46,70,68,58,35,42,62,65,50,64,58,41,64,50,84,82,56,57,65,71,66,59,54,60,76,77,110

Organism: NCBI:txid390896

Radius of gyration: 19.49 Å; Cα contacts (8 Å, |Δi|>4): 74; chains: 1; bounding box: 32×50×46 Å